Protein AF-B9THM0-F1 (afdb_monomer)

Radius of gyration: 18.07 Å; Cα contacts (8 Å, |Δi|>4): 176; chains: 1; bounding box: 46×36×50 Å

Organism: Ricinus communis (NCBI:txid3988)

Secondary structure (DSSP, 8-state):
-HHHHHHHH--S-EEEES--SSS-HHHHHHHHHHSTTTTTS-EEEEE-TT-HHHHHHHHHTT--EEEESSP-HHHHHHHHHHHHHHHHHHHHHHHHHHHTT---EEEETTTTEEEEE-HHHHHHHHHHHHHHHHHS-SS-TTBPPP----

Structure (mmCIF, N/CA/C/O backbone):
data_AF-B9THM0-F1
#
_entry.id   AF-B9THM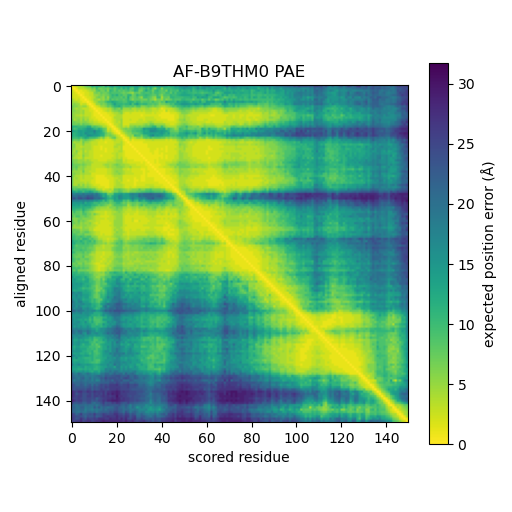0-F1
#
loop_
_atom_site.group_PDB
_atom_site.id
_atom_site.type_symbol
_atom_site.label_atom_id
_atom_site.label_alt_id
_atom_site.label_comp_id
_atom_site.label_asym_id
_atom_site.label_entity_id
_atom_site.label_seq_id
_atom_site.pdbx_PDB_ins_code
_atom_site.Cartn_x
_atom_site.Cartn_y
_atom_site.Cartn_z
_atom_site.occupancy
_atom_site.B_iso_or_equiv
_atom_site.auth_seq_id
_atom_site.auth_comp_id
_atom_site.auth_asym_id
_atom_site.auth_atom_id
_atom_site.pdbx_PDB_model_num
ATOM 1 N N . MET A 1 1 ? 0.468 15.649 -3.933 1.00 58.59 1 MET A N 1
ATOM 2 C CA . MET A 1 1 ? 1.584 15.465 -2.976 1.00 58.59 1 MET A CA 1
ATOM 3 C C . MET A 1 1 ? 1.749 14.024 -2.496 1.00 58.59 1 MET A C 1
ATOM 5 O O . MET A 1 1 ? 2.857 13.530 -2.619 1.00 58.59 1 MET A O 1
ATOM 9 N N . ALA A 1 2 ? 0.713 13.318 -2.014 1.00 62.62 2 ALA A N 1
ATOM 10 C CA . ALA A 1 2 ? 0.870 11.966 -1.440 1.00 62.62 2 ALA A CA 1
ATOM 11 C C . ALA A 1 2 ? 1.584 10.945 -2.356 1.00 62.62 2 ALA A C 1
ATOM 13 O O . ALA A 1 2 ? 2.522 10.290 -1.920 1.00 62.62 2 ALA A O 1
ATOM 14 N N . LEU A 1 3 ? 1.206 10.869 -3.639 1.00 64.19 3 LEU A N 1
ATOM 15 C CA . LEU A 1 3 ? 1.863 9.983 -4.616 1.00 64.19 3 LEU A CA 1
ATOM 16 C C . LEU A 1 3 ? 3.347 10.311 -4.814 1.00 64.19 3 LEU A C 1
ATOM 18 O O . LEU A 1 3 ? 4.183 9.422 -4.892 1.00 64.19 3 LEU A O 1
ATOM 22 N N . GLN A 1 4 ? 3.669 11.601 -4.858 1.00 63.19 4 GLN A N 1
ATOM 23 C CA . GLN A 1 4 ? 5.028 12.080 -5.072 1.00 63.19 4 GLN A CA 1
ATOM 24 C C . GLN A 1 4 ? 5.914 11.775 -3.858 1.00 63.19 4 GLN A C 1
ATOM 26 O O . GLN A 1 4 ? 7.041 11.326 -4.020 1.00 63.19 4 GLN A O 1
ATOM 31 N N . VAL A 1 5 ? 5.382 11.930 -2.641 1.00 69.81 5 VAL A N 1
ATOM 32 C CA . VAL A 1 5 ? 6.081 11.554 -1.402 1.00 69.81 5 VAL A CA 1
ATOM 33 C C . VAL A 1 5 ? 6.256 10.038 -1.302 1.00 69.81 5 VAL A C 1
ATOM 35 O O . VAL A 1 5 ? 7.338 9.589 -0.947 1.00 69.81 5 VAL A O 1
ATOM 38 N N . ALA A 1 6 ? 5.239 9.242 -1.649 1.00 63.84 6 ALA A N 1
ATOM 39 C CA . ALA A 1 6 ? 5.350 7.782 -1.644 1.00 63.84 6 ALA A CA 1
ATOM 40 C C . ALA A 1 6 ? 6.432 7.287 -2.617 1.00 63.84 6 ALA A C 1
ATOM 42 O O . ALA A 1 6 ? 7.219 6.413 -2.264 1.00 63.84 6 ALA A O 1
ATOM 43 N N . HIS A 1 7 ? 6.507 7.891 -3.806 1.00 62.09 7 HIS A N 1
ATOM 44 C CA . HIS A 1 7 ? 7.525 7.561 -4.798 1.00 62.09 7 HIS A CA 1
ATOM 45 C C . HIS A 1 7 ? 8.942 7.934 -4.335 1.00 62.09 7 HIS A C 1
ATOM 47 O O . HIS A 1 7 ? 9.862 7.140 -4.499 1.00 62.09 7 HIS A O 1
ATOM 53 N N . LEU A 1 8 ? 9.110 9.111 -3.717 1.00 61.75 8 LEU A N 1
ATOM 54 C CA . LEU A 1 8 ? 10.416 9.609 -3.265 1.00 61.75 8 LEU A CA 1
ATOM 55 C C . LEU A 1 8 ? 10.923 8.929 -1.987 1.00 61.75 8 LEU A C 1
ATOM 57 O O . LEU A 1 8 ? 12.119 8.696 -1.855 1.00 61.75 8 LEU A O 1
ATOM 61 N N . MET A 1 9 ? 10.030 8.645 -1.036 1.00 68.69 9 MET A N 1
ATOM 62 C CA . MET A 1 9 ? 10.409 8.182 0.303 1.00 68.69 9 MET A CA 1
ATOM 63 C C . MET A 1 9 ? 10.316 6.668 0.485 1.00 68.69 9 MET A C 1
ATOM 65 O O . MET A 1 9 ? 10.832 6.179 1.485 1.00 68.69 9 MET A O 1
ATOM 69 N N . GLN A 1 10 ? 9.644 5.943 -0.422 1.00 70.31 10 GLN A N 1
ATOM 70 C CA . GLN A 1 10 ? 9.461 4.484 -0.342 1.00 70.31 10 GLN A CA 1
ATOM 71 C C . GLN A 1 10 ? 9.066 4.013 1.080 1.00 70.31 10 GLN A C 1
ATOM 73 O O . GLN A 1 10 ? 9.786 3.243 1.719 1.00 70.31 10 GLN A O 1
ATOM 78 N N . PRO A 1 11 ? 7.956 4.527 1.647 1.00 81.31 11 PRO A N 1
ATOM 79 C CA . PRO A 1 11 ? 7.598 4.243 3.031 1.00 81.31 11 PRO A CA 1
ATOM 80 C C . PRO A 1 11 ? 7.244 2.766 3.239 1.00 81.31 11 PRO A C 1
ATOM 82 O O . PRO A 1 11 ? 6.603 2.140 2.404 1.00 81.31 11 PRO A O 1
ATOM 85 N N . HIS A 1 12 ? 7.563 2.236 4.420 1.00 81.44 12 HIS A N 1
ATOM 86 C CA . HIS A 1 12 ? 7.211 0.862 4.804 1.00 81.44 12 HIS A CA 1
ATOM 87 C C . HIS A 1 12 ? 5.706 0.651 5.035 1.00 81.44 12 HIS A C 1
ATOM 89 O O . HIS A 1 12 ? 5.240 -0.484 5.068 1.00 81.44 12 HIS A O 1
ATOM 95 N N . VAL A 1 13 ? 4.953 1.732 5.252 1.00 86.94 13 VAL A N 1
ATOM 96 C CA . VAL A 1 13 ? 3.499 1.728 5.442 1.00 86.94 13 VAL A CA 1
ATOM 97 C C . VAL A 1 13 ? 2.944 3.129 5.199 1.00 86.94 13 VAL A C 1
ATOM 99 O O . VAL A 1 13 ? 3.605 4.125 5.497 1.00 86.94 13 VAL A O 1
ATOM 102 N N . ILE A 1 14 ? 1.726 3.211 4.670 1.00 89.88 14 ILE A N 1
ATOM 103 C CA . ILE A 1 14 ? 1.005 4.466 4.443 1.00 89.88 14 ILE A CA 1
ATOM 104 C C . ILE A 1 14 ? -0.264 4.453 5.287 1.00 89.88 14 ILE A C 1
ATOM 106 O O . ILE A 1 14 ? -1.088 3.552 5.159 1.00 89.88 14 ILE A O 1
ATOM 110 N N . LEU A 1 15 ? -0.436 5.478 6.118 1.00 89.50 15 LEU A N 1
ATOM 111 C CA . LEU A 1 15 ? -1.703 5.768 6.780 1.00 89.50 15 LEU A CA 1
ATOM 112 C C . LEU A 1 15 ? -2.445 6.822 5.944 1.00 89.50 15 LEU A C 1
ATOM 114 O O . LEU A 1 15 ? -1.940 7.930 5.770 1.00 89.50 15 LEU A O 1
ATOM 118 N N . MET A 1 16 ? -3.602 6.464 5.388 1.00 89.81 16 MET A N 1
ATOM 119 C CA . MET A 1 16 ? -4.363 7.277 4.430 1.00 89.81 16 MET A CA 1
ATOM 120 C C . MET A 1 16 ? -5.716 7.667 5.017 1.00 89.81 16 MET A C 1
ATOM 122 O O . MET A 1 16 ? -6.406 6.822 5.570 1.00 89.81 16 MET A O 1
ATOM 126 N N . ASP A 1 17 ? -6.140 8.918 4.872 1.00 87.38 17 ASP A N 1
ATOM 127 C CA . ASP A 1 17 ? -7.524 9.285 5.177 1.00 87.38 17 ASP A CA 1
ATOM 128 C C . ASP A 1 17 ? -8.451 8.795 4.056 1.00 87.38 17 ASP A C 1
ATOM 130 O O . ASP A 1 17 ? -8.174 9.044 2.882 1.00 87.38 17 ASP A O 1
ATOM 134 N N . ALA A 1 18 ? -9.524 8.081 4.402 1.00 80.25 18 ALA A N 1
ATOM 135 C CA . ALA A 1 18 ? -10.492 7.594 3.422 1.00 80.25 18 ALA A CA 1
ATOM 136 C C . ALA A 1 18 ? -11.252 8.753 2.759 1.00 80.25 18 ALA A C 1
ATOM 138 O O . ALA A 1 18 ? -11.458 8.743 1.549 1.00 80.25 18 ALA A O 1
ATOM 139 N N . MET A 1 19 ? -11.603 9.781 3.537 1.00 75.06 19 MET A N 1
ATOM 140 C CA . MET A 1 19 ? -12.412 10.909 3.077 1.00 75.06 19 MET A CA 1
ATOM 141 C C . MET A 1 19 ? -11.587 12.192 3.143 1.00 75.06 19 MET A C 1
ATOM 143 O O . MET A 1 19 ? -11.378 12.755 4.217 1.00 75.06 19 MET A O 1
ATOM 147 N N . MET A 1 20 ? -11.135 12.671 1.984 1.00 70.75 20 MET A N 1
ATOM 148 C CA . MET A 1 20 ? -10.417 13.940 1.849 1.00 70.75 20 MET A CA 1
ATOM 149 C C . MET A 1 20 ? -11.153 14.867 0.871 1.00 70.75 20 MET A C 1
ATOM 151 O O . MET A 1 20 ? -11.577 14.413 -0.194 1.00 70.75 20 MET A O 1
ATOM 155 N N . PRO A 1 21 ? -11.286 16.172 1.170 1.00 56.59 21 PRO A N 1
ATOM 156 C CA . PRO A 1 21 ? -11.791 17.126 0.192 1.00 56.59 21 PRO A CA 1
ATOM 157 C C . PRO A 1 21 ? -10.821 17.237 -0.997 1.00 56.59 21 PRO A C 1
ATOM 159 O O . PRO A 1 21 ? -9.618 17.440 -0.829 1.00 56.59 21 PRO A O 1
ATOM 162 N N . GLY A 1 22 ? -11.351 17.106 -2.215 1.00 66.00 22 GLY A N 1
ATOM 163 C CA . GLY A 1 22 ? -10.604 17.235 -3.469 1.00 66.00 22 GLY A CA 1
ATOM 164 C C . GLY A 1 22 ? -10.138 15.905 -4.066 1.00 66.00 22 GLY A C 1
ATOM 165 O O . GLY A 1 22 ? -10.612 15.528 -5.135 1.00 66.00 22 GLY A O 1
ATOM 166 N N . LEU A 1 23 ? -9.209 15.198 -3.413 1.00 62.31 23 LEU A N 1
ATOM 167 C CA . LEU A 1 23 ? -8.678 13.920 -3.907 1.00 62.31 23 LEU A CA 1
ATOM 168 C C . LEU A 1 23 ? -9.113 12.776 -2.993 1.00 62.31 23 LEU A C 1
ATOM 170 O O . LEU A 1 23 ? -8.654 12.690 -1.864 1.00 62.31 23 LEU A O 1
ATOM 174 N N . ASP A 1 24 ? -9.942 11.875 -3.507 1.00 81.69 24 ASP A N 1
ATOM 175 C CA . ASP A 1 24 ? -10.397 10.689 -2.782 1.00 81.69 24 ASP A CA 1
ATOM 176 C C . ASP A 1 24 ? -9.209 9.784 -2.367 1.00 81.69 24 ASP A C 1
ATOM 178 O O . ASP A 1 24 ? -8.329 9.445 -3.178 1.00 81.69 24 ASP A O 1
ATOM 182 N N . GLY A 1 25 ? -9.169 9.397 -1.088 1.00 83.75 25 GLY A N 1
ATOM 183 C CA . GLY A 1 25 ? -8.155 8.503 -0.531 1.00 83.75 25 GLY A CA 1
ATOM 184 C C . GLY A 1 25 ? -8.155 7.138 -1.216 1.00 83.75 25 GLY A C 1
ATOM 185 O O . GLY A 1 25 ? -7.082 6.574 -1.462 1.00 83.75 25 GLY A O 1
ATOM 186 N N . PHE A 1 26 ? -9.326 6.642 -1.628 1.00 87.00 26 PHE A N 1
ATOM 187 C CA . PHE A 1 26 ? -9.441 5.389 -2.375 1.00 87.00 26 PHE A CA 1
ATOM 188 C C . PHE A 1 26 ? -8.843 5.515 -3.779 1.00 87.00 26 PHE A C 1
ATOM 190 O O . PHE A 1 26 ? -8.071 4.657 -4.209 1.00 87.00 26 PHE A O 1
ATOM 197 N N . ALA A 1 27 ? -9.122 6.614 -4.486 1.00 87.31 27 ALA A N 1
ATOM 198 C CA . ALA A 1 27 ? -8.508 6.892 -5.786 1.00 87.31 27 ALA A CA 1
ATOM 199 C C . ALA A 1 27 ? -6.979 7.018 -5.691 1.00 87.31 27 ALA A C 1
ATOM 201 O O . ALA A 1 27 ? -6.254 6.544 -6.570 1.00 87.31 27 ALA A O 1
ATOM 202 N N . THR A 1 28 ? -6.481 7.618 -4.609 1.00 88.06 28 THR A N 1
ATOM 203 C CA . THR A 1 28 ? -5.042 7.707 -4.333 1.00 88.06 28 THR A CA 1
ATOM 204 C C . THR A 1 28 ? -4.438 6.328 -4.090 1.00 88.06 28 THR A C 1
ATOM 206 O O . THR A 1 28 ? -3.401 6.011 -4.673 1.00 88.06 28 THR A O 1
ATOM 209 N N . CYS A 1 29 ? -5.099 5.489 -3.291 1.00 89.69 29 CYS A N 1
ATOM 210 C CA . CYS A 1 29 ? -4.669 4.116 -3.038 1.00 89.69 29 CYS A CA 1
ATOM 211 C C . CYS A 1 29 ? -4.597 3.301 -4.334 1.00 89.69 29 CYS A C 1
ATOM 213 O O . CYS A 1 29 ? -3.549 2.726 -4.616 1.00 89.69 29 CYS A O 1
ATOM 215 N N . ARG A 1 30 ? -5.620 3.375 -5.197 1.00 89.56 30 ARG A N 1
ATOM 216 C CA . ARG A 1 30 ? -5.601 2.709 -6.512 1.00 89.56 30 ARG A CA 1
ATOM 217 C C . ARG A 1 30 ? -4.385 3.107 -7.352 1.00 89.56 30 ARG A C 1
ATOM 219 O O . ARG A 1 30 ? -3.758 2.253 -7.967 1.00 89.56 30 ARG A O 1
ATOM 226 N N . ARG A 1 31 ? -4.003 4.389 -7.346 1.00 87.81 31 ARG A N 1
ATOM 227 C CA . ARG A 1 31 ? -2.808 4.871 -8.065 1.00 87.81 31 ARG A CA 1
ATOM 228 C C . ARG A 1 31 ? -1.503 4.360 -7.450 1.00 87.81 31 ARG A C 1
ATOM 230 O O . ARG A 1 31 ? -0.613 3.970 -8.195 1.00 87.81 31 ARG A O 1
ATOM 237 N N . ILE A 1 32 ? -1.401 4.320 -6.118 1.00 87.12 32 ILE A N 1
ATOM 238 C CA . ILE A 1 32 ? -0.254 3.718 -5.409 1.00 87.12 32 ILE A CA 1
ATOM 239 C C . ILE A 1 32 ? -0.130 2.233 -5.770 1.00 87.12 32 ILE A C 1
ATOM 241 O O . ILE A 1 32 ? 0.969 1.746 -6.029 1.00 87.12 32 ILE A O 1
ATOM 245 N N . LYS A 1 33 ? -1.260 1.520 -5.806 1.00 85.88 33 LYS A N 1
ATOM 246 C CA . LYS A 1 33 ? -1.325 0.092 -6.126 1.00 85.88 33 LYS A CA 1
ATOM 247 C C . LYS A 1 33 ? -1.116 -0.233 -7.603 1.00 85.88 33 LYS A C 1
ATOM 249 O O . LYS A 1 33 ? -0.706 -1.345 -7.903 1.00 85.88 33 LYS A O 1
ATOM 254 N N . ALA A 1 34 ? -1.333 0.718 -8.507 1.00 83.62 34 ALA A N 1
ATOM 255 C CA . ALA A 1 34 ? -1.067 0.537 -9.932 1.00 83.62 34 ALA A CA 1
ATOM 256 C C . ALA A 1 34 ? 0.427 0.635 -10.297 1.00 83.62 34 ALA A C 1
ATOM 258 O O . ALA A 1 34 ? 0.841 0.075 -11.309 1.00 83.62 34 ALA A O 1
ATOM 259 N N . ALA A 1 35 ? 1.241 1.340 -9.504 1.00 78.38 35 ALA A N 1
ATOM 260 C CA . ALA A 1 35 ? 2.660 1.536 -9.796 1.00 78.38 35 ALA A CA 1
ATOM 261 C C . ALA A 1 35 ? 3.526 0.430 -9.169 1.00 78.38 35 ALA A C 1
ATOM 263 O O . ALA A 1 35 ? 3.476 0.200 -7.959 1.00 78.38 35 ALA A O 1
ATOM 264 N N . ALA A 1 36 ? 4.354 -0.234 -9.982 1.00 72.62 36 ALA A N 1
ATOM 265 C CA . ALA A 1 36 ? 5.191 -1.360 -9.557 1.00 72.62 36 ALA A CA 1
ATOM 266 C C . ALA A 1 36 ? 6.133 -1.000 -8.395 1.00 72.62 36 ALA A C 1
ATOM 268 O O . ALA A 1 36 ? 6.327 -1.806 -7.481 1.00 72.62 36 ALA A O 1
ATOM 269 N N . GLU A 1 37 ? 6.659 0.229 -8.380 1.00 73.31 37 GLU A N 1
ATOM 270 C CA . GLU A 1 37 ? 7.542 0.707 -7.316 1.00 73.31 37 GLU A CA 1
ATOM 271 C C . GLU A 1 37 ? 6.832 0.926 -5.977 1.00 73.31 37 GLU A C 1
ATOM 273 O O . GLU A 1 37 ? 7.508 1.037 -4.963 1.00 73.31 37 GLU A O 1
ATOM 278 N N . THR A 1 38 ? 5.501 1.028 -5.939 1.00 81.56 38 THR A N 1
ATOM 279 C CA . THR A 1 38 ? 4.761 1.388 -4.715 1.00 81.56 38 THR A CA 1
ATOM 280 C C . THR A 1 38 ? 3.637 0.418 -4.362 1.00 81.56 38 THR A C 1
ATOM 282 O O . THR A 1 38 ? 3.111 0.472 -3.250 1.00 81.56 38 THR A O 1
ATOM 285 N N . GLN A 1 39 ? 3.286 -0.514 -5.254 1.00 83.38 39 GLN A N 1
ATOM 286 C CA . GLN A 1 39 ? 2.173 -1.450 -5.057 1.00 83.38 39 GLN A CA 1
ATOM 287 C C . GLN A 1 39 ? 2.341 -2.355 -3.830 1.00 83.38 39 GLN A C 1
ATOM 289 O O . GLN A 1 39 ? 1.358 -2.743 -3.193 1.00 83.38 39 GLN A O 1
ATOM 294 N N . HIS A 1 40 ? 3.589 -2.648 -3.467 1.00 81.44 40 HIS A N 1
ATOM 295 C CA . HIS A 1 40 ? 3.944 -3.494 -2.333 1.00 81.44 40 HIS A CA 1
ATOM 296 C C . HIS A 1 40 ? 3.753 -2.793 -0.976 1.00 81.44 40 HIS A C 1
ATOM 298 O O . HIS A 1 40 ? 3.687 -3.462 0.053 1.00 81.44 40 HIS A O 1
ATOM 304 N N . ILE A 1 41 ? 3.627 -1.461 -0.953 1.00 86.25 41 ILE A N 1
ATOM 305 C CA . ILE A 1 41 ? 3.525 -0.685 0.284 1.00 86.25 41 ILE A CA 1
ATOM 306 C C . ILE A 1 41 ? 2.129 -0.882 0.897 1.00 86.25 41 ILE A C 1
ATOM 308 O O . ILE A 1 41 ? 1.129 -0.585 0.232 1.00 86.25 41 ILE A O 1
ATOM 312 N N . PRO A 1 42 ? 2.004 -1.370 2.144 1.00 89.44 42 PRO A N 1
ATOM 313 C CA . PRO A 1 42 ? 0.709 -1.529 2.795 1.00 89.44 42 PRO A CA 1
ATOM 314 C C . PRO A 1 42 ? 0.050 -0.164 3.036 1.00 89.44 42 PRO A C 1
ATOM 316 O O . PRO A 1 42 ? 0.678 0.756 3.562 1.00 89.44 42 PRO A O 1
ATOM 319 N N . VAL A 1 43 ? -1.226 -0.044 2.661 1.00 91.19 43 VAL A N 1
ATOM 320 C CA . VAL A 1 43 ? -2.045 1.155 2.891 1.00 91.19 43 VAL A CA 1
ATOM 321 C C . VAL A 1 43 ? -3.108 0.827 3.933 1.00 91.19 43 VAL A C 1
ATOM 323 O O . VAL A 1 43 ? -3.910 -0.084 3.727 1.00 91.19 43 VAL A O 1
ATOM 326 N N . ILE A 1 44 ? -3.101 1.567 5.038 1.00 90.56 44 ILE A N 1
ATOM 327 C CA . ILE A 1 44 ? -4.083 1.475 6.120 1.00 90.56 44 ILE A CA 1
ATOM 328 C C . ILE A 1 44 ? -4.967 2.717 6.056 1.00 90.56 44 ILE A C 1
ATOM 330 O O . ILE A 1 44 ? -4.460 3.840 6.110 1.00 90.56 44 ILE A O 1
ATOM 334 N N . PHE A 1 45 ? -6.279 2.533 5.942 1.00 89.94 45 PHE A N 1
ATOM 335 C CA . PHE A 1 45 ? -7.218 3.650 5.863 1.00 89.94 45 PHE A CA 1
ATOM 336 C C . PHE A 1 45 ? -7.656 4.146 7.241 1.00 89.94 45 PHE A C 1
ATOM 338 O O . PHE A 1 45 ? -7.845 3.368 8.165 1.00 89.94 45 PHE A O 1
ATOM 345 N N . MET A 1 46 ? -7.886 5.445 7.377 1.00 87.56 46 MET A N 1
ATOM 346 C CA . MET A 1 46 ? -8.586 6.045 8.506 1.00 87.56 46 MET A CA 1
ATOM 347 C C . MET A 1 46 ? -9.996 6.406 8.052 1.00 87.56 46 MET A C 1
ATOM 349 O O . MET A 1 46 ? -10.156 7.236 7.160 1.00 87.56 46 MET A O 1
ATOM 353 N N . THR A 1 47 ? -11.012 5.809 8.667 1.00 81.56 47 THR A N 1
ATOM 354 C CA . THR A 1 47 ? -12.420 5.979 8.273 1.00 81.56 47 THR A CA 1
ATOM 355 C C . THR A 1 47 ? -13.292 6.453 9.438 1.00 81.56 47 THR A C 1
ATOM 357 O O . THR A 1 47 ? -12.945 6.264 10.604 1.00 81.56 47 THR A O 1
ATOM 360 N N . GLY A 1 48 ? -14.416 7.105 9.138 1.00 77.44 48 GLY A N 1
ATOM 361 C CA . GLY A 1 48 ? -15.470 7.389 10.114 1.00 77.44 48 GLY A CA 1
ATOM 362 C 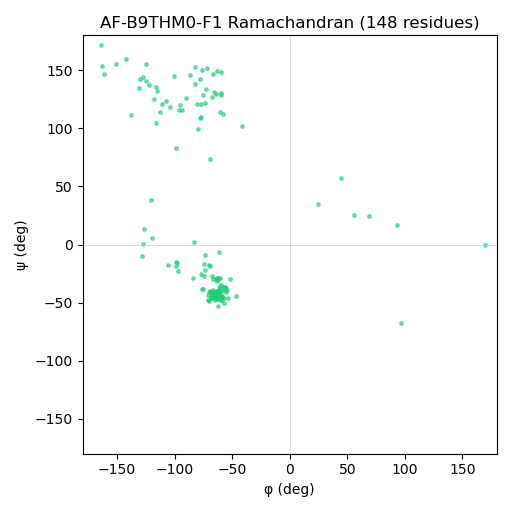C . GLY A 1 48 ? -16.302 6.136 10.410 1.00 77.44 48 GLY A C 1
ATOM 363 O O . GLY A 1 48 ? -16.449 5.266 9.561 1.00 77.44 48 GLY A O 1
ATOM 364 N N . LEU A 1 49 ? -16.844 6.042 11.624 1.00 57.72 49 LEU A N 1
ATOM 365 C CA . LEU A 1 49 ? -17.553 4.870 12.167 1.00 57.72 49 LEU A CA 1
ATOM 366 C C . LEU A 1 49 ? -18.827 4.425 11.418 1.00 57.72 49 LEU A C 1
ATOM 368 O O . LEU A 1 49 ? -19.405 3.413 11.801 1.00 57.72 49 LEU A O 1
ATOM 372 N N . THR A 1 50 ? -19.315 5.161 10.419 1.00 56.66 50 THR A N 1
ATOM 373 C CA . THR A 1 50 ? -20.741 5.094 10.062 1.00 56.66 50 THR A CA 1
ATOM 374 C C . THR A 1 50 ? -21.117 4.196 8.890 1.00 56.66 50 THR A C 1
ATOM 376 O O . THR A 1 50 ? -22.290 3.856 8.794 1.00 56.66 50 THR A O 1
ATOM 379 N N . GLU A 1 51 ? -20.196 3.755 8.031 1.00 60.16 51 GLU A N 1
ATOM 380 C CA . GLU A 1 51 ? -20.585 3.020 6.816 1.00 60.16 51 GLU A CA 1
ATOM 381 C C . GLU A 1 51 ? -19.664 1.823 6.565 1.00 60.16 51 GLU A C 1
ATOM 383 O O . GLU A 1 51 ? -18.487 1.971 6.236 1.00 60.16 51 GLU A O 1
ATOM 388 N N . ILE A 1 52 ? -20.222 0.615 6.709 1.00 62.16 52 ILE A N 1
ATOM 389 C CA . ILE A 1 52 ? -19.596 -0.665 6.321 1.00 62.16 52 ILE A CA 1
ATOM 390 C C . ILE A 1 52 ? -19.112 -0.609 4.860 1.00 62.16 52 ILE A C 1
ATOM 392 O O . ILE A 1 52 ? -18.101 -1.212 4.511 1.00 62.16 52 ILE A O 1
ATOM 396 N N . GLU A 1 53 ? -19.785 0.181 4.026 1.00 67.56 53 GLU A N 1
ATOM 397 C CA . GLU A 1 53 ? -19.445 0.435 2.624 1.00 67.56 53 GLU A CA 1
ATOM 398 C C . GLU A 1 53 ? -18.019 0.984 2.454 1.00 67.56 53 GLU A C 1
ATOM 400 O O . GLU A 1 53 ? -17.297 0.546 1.557 1.00 67.56 53 GLU A O 1
ATOM 405 N N . HIS A 1 54 ? -17.541 1.833 3.373 1.00 72.44 54 HIS A N 1
ATOM 406 C CA . HIS A 1 54 ? -16.167 2.343 3.337 1.00 72.44 54 HIS A CA 1
ATOM 407 C C . HIS A 1 54 ? -15.114 1.263 3.596 1.00 72.44 54 HIS A C 1
ATOM 409 O O . HIS A 1 54 ? -13.985 1.390 3.121 1.00 72.44 54 HIS A O 1
ATOM 415 N N . VAL A 1 55 ? -15.457 0.206 4.337 1.00 74.25 55 VAL A N 1
ATOM 416 C CA . VAL A 1 55 ? -14.546 -0.919 4.578 1.00 74.25 55 VAL A CA 1
ATOM 417 C C . VAL A 1 55 ? -14.374 -1.718 3.293 1.00 74.25 55 VAL A C 1
ATOM 419 O O . VAL A 1 55 ? -13.246 -1.975 2.879 1.00 74.25 55 VAL A O 1
ATOM 422 N N . THR A 1 56 ? -15.475 -2.043 2.617 1.00 80.69 56 THR A N 1
ATOM 423 C CA . THR A 1 56 ? -15.432 -2.744 1.327 1.00 80.69 56 THR A CA 1
ATOM 424 C C . THR A 1 56 ? -14.662 -1.930 0.290 1.00 80.69 56 THR A C 1
ATOM 426 O O . THR A 1 56 ? -13.716 -2.435 -0.310 1.00 80.69 56 THR A O 1
ATOM 429 N N . MET A 1 57 ? -14.962 -0.633 0.169 1.00 80.88 57 MET A N 1
ATOM 430 C CA . MET A 1 57 ? -14.248 0.266 -0.745 1.00 80.88 57 MET A CA 1
ATOM 431 C C . MET A 1 57 ? -12.750 0.381 -0.431 1.00 80.88 57 MET A C 1
ATOM 433 O O . MET A 1 57 ? -11.937 0.496 -1.351 1.00 80.88 57 MET A O 1
ATOM 437 N N . ALA A 1 58 ? -12.365 0.342 0.850 1.00 82.62 58 ALA A N 1
ATOM 438 C CA . ALA A 1 58 ? -10.964 0.355 1.264 1.00 82.62 58 ALA A CA 1
ATOM 439 C C . ALA A 1 58 ? -10.210 -0.865 0.732 1.00 82.62 58 ALA A C 1
ATOM 441 O O . ALA A 1 58 ? -9.124 -0.712 0.167 1.00 82.62 58 ALA A O 1
ATOM 442 N N . PHE A 1 59 ? -10.790 -2.055 0.878 1.00 84.50 59 PHE A N 1
ATOM 443 C CA . PHE A 1 59 ? -10.187 -3.290 0.384 1.00 84.50 59 PHE A CA 1
ATOM 444 C C . PHE A 1 59 ? -10.193 -3.360 -1.146 1.00 84.50 59 PHE A C 1
ATOM 446 O O . PHE A 1 59 ? -9.160 -3.686 -1.731 1.00 84.50 59 PHE A O 1
ATOM 453 N N . ASP A 1 60 ? -11.277 -2.944 -1.804 1.00 87.00 60 ASP A N 1
ATOM 454 C CA . ASP A 1 60 ? -11.362 -2.890 -3.272 1.00 87.00 60 ASP A CA 1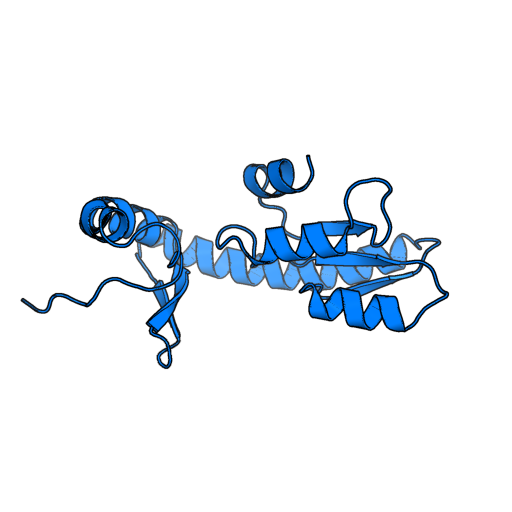
ATOM 455 C C . ASP A 1 60 ? -10.345 -1.912 -3.883 1.00 87.00 60 ASP A C 1
ATOM 457 O O . ASP A 1 60 ? -9.830 -2.121 -4.983 1.00 87.00 60 ASP A O 1
ATOM 461 N N . ALA A 1 61 ? -10.004 -0.840 -3.162 1.00 86.12 61 ALA A N 1
ATOM 462 C CA . ALA A 1 61 ? -8.947 0.084 -3.560 1.00 86.12 61 ALA A CA 1
ATOM 463 C C . ALA A 1 61 ? -7.524 -0.484 -3.369 1.00 86.12 61 ALA A C 1
ATOM 465 O O . ALA A 1 61 ? -6.562 0.136 -3.831 1.00 86.12 61 ALA A O 1
ATOM 466 N N . GLY A 1 62 ? -7.386 -1.641 -2.712 1.00 86.88 62 GLY A N 1
ATOM 467 C CA . GLY A 1 62 ? -6.118 -2.296 -2.383 1.00 86.88 62 GLY A CA 1
ATOM 468 C C . GLY A 1 62 ? -5.561 -1.941 -0.999 1.00 86.88 62 GLY A C 1
ATOM 469 O O . GLY A 1 62 ? -4.373 -2.154 -0.735 1.00 86.88 62 GLY A O 1
ATOM 470 N N . GLY A 1 63 ? -6.387 -1.385 -0.112 1.00 89.44 63 GLY A N 1
ATOM 471 C CA . GLY A 1 63 ? -6.068 -1.247 1.307 1.00 89.44 63 GLY A CA 1
ATOM 472 C C . GLY A 1 63 ? -5.908 -2.611 1.975 1.00 89.44 63 GLY A C 1
ATOM 473 O O . GLY A 1 63 ? -6.531 -3.589 1.573 1.00 89.44 63 GLY A O 1
ATOM 474 N N . VAL A 1 64 ? -5.052 -2.680 2.992 1.00 88.94 64 VAL A N 1
ATOM 475 C CA . VAL A 1 64 ? -4.793 -3.931 3.731 1.00 88.94 64 VAL A CA 1
ATOM 476 C C . VAL A 1 64 ? -5.431 -3.946 5.115 1.00 88.94 64 VAL A C 1
ATOM 478 O O . VAL A 1 64 ? -5.552 -5.012 5.708 1.00 88.94 64 VAL A O 1
ATOM 481 N N . ASP A 1 65 ? -5.813 -2.776 5.630 1.00 89.50 65 ASP A N 1
ATOM 482 C CA . ASP A 1 65 ? -6.444 -2.613 6.937 1.00 89.50 65 ASP A CA 1
ATOM 483 C C . ASP A 1 65 ? -7.111 -1.229 7.052 1.00 89.50 65 ASP A C 1
ATOM 485 O O . ASP A 1 65 ? -6.912 -0.349 6.201 1.00 89.50 65 ASP A O 1
ATOM 489 N N . TYR A 1 66 ? -7.870 -1.010 8.124 1.00 88.06 66 TYR A N 1
ATOM 490 C CA . TYR A 1 66 ? -8.449 0.286 8.460 1.00 88.06 66 TYR A CA 1
ATOM 491 C C . TYR A 1 66 ? -8.451 0.566 9.971 1.00 88.06 66 TYR A C 1
ATOM 493 O O . TYR A 1 66 ? -8.374 -0.330 10.810 1.00 88.06 66 TYR A O 1
ATOM 501 N N . VAL A 1 67 ? -8.563 1.847 10.320 1.00 87.94 67 VAL A N 1
ATOM 502 C CA . VAL A 1 67 ? -8.694 2.358 11.687 1.00 87.94 67 VAL A CA 1
ATOM 503 C C . VAL A 1 67 ? -9.858 3.335 11.741 1.00 87.94 67 VAL A C 1
ATOM 505 O O . VAL A 1 67 ? -9.996 4.216 10.890 1.00 87.94 67 VAL A O 1
ATOM 508 N N . THR A 1 68 ? -10.701 3.204 12.758 1.00 86.31 68 THR A N 1
ATOM 509 C CA . THR A 1 68 ? -11.843 4.097 12.956 1.00 86.31 68 THR A CA 1
ATOM 510 C C . THR A 1 68 ? -11.438 5.396 13.647 1.00 86.31 68 THR A C 1
ATOM 512 O O . THR A 1 68 ? -10.689 5.391 14.626 1.00 86.31 68 THR A O 1
ATOM 515 N N . LYS A 1 69 ? -11.982 6.518 13.178 1.00 84.31 69 LYS A N 1
ATOM 516 C CA . LYS A 1 69 ? -11.911 7.821 13.842 1.00 84.31 69 LYS A CA 1
ATOM 517 C C . LYS A 1 69 ? -12.930 7.880 15.001 1.00 84.31 69 LYS A C 1
ATOM 519 O O . LYS A 1 69 ? -14.043 7.389 14.825 1.00 84.31 69 LYS A O 1
ATOM 524 N N . PRO A 1 70 ? -12.607 8.514 16.146 1.00 85.44 70 PRO A N 1
ATOM 525 C CA . PRO A 1 70 ? -11.346 9.182 16.456 1.00 85.44 70 PRO A CA 1
ATOM 526 C C . PRO A 1 70 ? -10.218 8.175 16.698 1.00 85.44 70 PRO A C 1
ATOM 528 O O . PRO A 1 70 ? -10.369 7.188 17.415 1.00 85.44 70 PRO A O 1
ATOM 531 N N . VAL 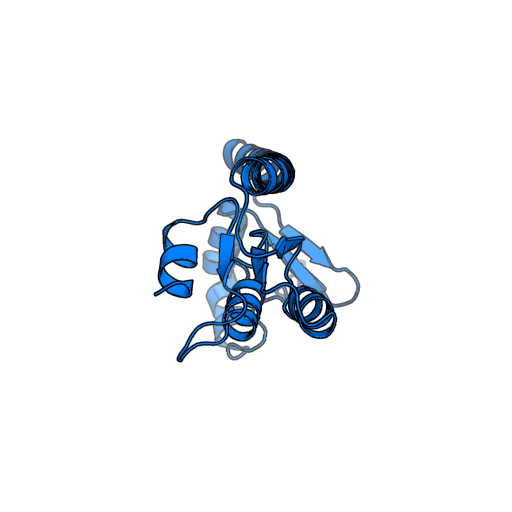A 1 71 ? -9.075 8.457 16.082 1.00 80.94 71 VAL A N 1
ATOM 532 C CA . VAL A 1 71 ? -7.938 7.544 16.042 1.00 80.94 71 VAL A CA 1
ATOM 533 C C . VAL A 1 71 ? -7.341 7.379 17.439 1.00 80.94 71 VAL A C 1
ATOM 535 O O . VAL A 1 71 ? -6.969 8.360 18.083 1.00 80.94 71 VAL A O 1
ATOM 538 N N . ARG A 1 72 ? -7.198 6.131 17.893 1.00 86.06 72 ARG A N 1
ATOM 539 C CA . ARG A 1 72 ? -6.502 5.795 19.142 1.00 86.06 72 ARG A CA 1
ATOM 540 C C . ARG A 1 72 ? -5.037 5.470 18.830 1.00 86.06 72 ARG A C 1
ATOM 542 O O . ARG A 1 72 ? -4.790 4.462 18.167 1.00 86.06 72 ARG A O 1
ATOM 549 N N . PRO A 1 73 ? -4.049 6.250 19.315 1.00 86.06 73 PRO A N 1
ATOM 550 C CA . PRO A 1 73 ? -2.643 6.051 18.950 1.00 86.06 73 PRO A CA 1
ATOM 551 C C . PRO A 1 73 ? -2.119 4.634 19.215 1.00 86.06 73 PRO A C 1
ATOM 553 O O . PRO A 1 73 ? -1.376 4.092 18.403 1.00 86.06 73 PRO A O 1
ATOM 556 N N . ALA A 1 74 ? -2.544 4.005 20.316 1.00 85.81 74 ALA A N 1
ATOM 557 C CA . ALA A 1 74 ? -2.149 2.638 20.651 1.00 85.81 74 ALA A CA 1
ATOM 558 C C . ALA A 1 74 ? -2.627 1.607 19.610 1.00 85.81 74 ALA A C 1
ATOM 560 O O . ALA A 1 74 ? -1.871 0.705 19.254 1.00 85.81 74 ALA A O 1
ATOM 561 N N . GLU A 1 75 ? -3.848 1.764 19.091 1.00 85.62 75 GLU A N 1
ATOM 562 C CA . GLU A 1 75 ? -4.408 0.876 18.068 1.00 85.62 75 GLU A CA 1
ATOM 563 C C . GLU A 1 75 ? -3.676 1.043 16.734 1.00 85.62 75 GLU A C 1
ATOM 565 O O . GLU A 1 75 ? -3.250 0.059 16.128 1.00 85.62 75 GLU A O 1
ATOM 570 N N . VAL A 1 76 ? -3.451 2.292 16.316 1.00 85.62 76 VAL A N 1
ATOM 571 C CA . VAL A 1 76 ? -2.682 2.589 15.100 1.00 85.62 76 VAL A CA 1
ATOM 572 C C . VAL A 1 76 ? -1.284 2.008 15.189 1.00 85.62 76 VAL A C 1
ATOM 574 O O . VAL A 1 76 ? -0.845 1.338 14.263 1.00 85.62 76 VAL A O 1
ATOM 577 N N . LEU A 1 77 ? -0.582 2.223 16.303 1.00 86.38 77 LEU A N 1
ATOM 578 C CA . LEU A 1 77 ? 0.770 1.703 16.482 1.00 86.38 77 LEU A CA 1
ATOM 579 C C . LEU A 1 77 ? 0.809 0.173 16.429 1.00 86.38 77 LEU A C 1
ATOM 581 O O . LEU A 1 77 ? 1.746 -0.376 15.854 1.00 86.38 77 LEU A O 1
ATOM 585 N N . ALA A 1 78 ? -0.182 -0.516 17.002 1.00 85.81 78 ALA A N 1
ATOM 586 C CA . ALA A 1 78 ? -0.263 -1.973 16.933 1.00 85.81 78 ALA A CA 1
ATOM 587 C C . ALA A 1 78 ? -0.429 -2.464 15.484 1.00 85.81 78 ALA A C 1
ATOM 589 O O . ALA A 1 78 ? 0.328 -3.332 15.042 1.00 85.81 78 ALA A O 1
ATOM 590 N N . ARG A 1 79 ? -1.347 -1.856 14.723 1.00 86.31 79 ARG A N 1
ATOM 591 C CA . ARG A 1 79 ? -1.594 -2.197 13.311 1.00 86.31 79 ARG A CA 1
ATOM 592 C C . ARG A 1 79 ? -0.403 -1.853 12.418 1.00 86.31 79 ARG A C 1
ATOM 594 O O . ARG A 1 79 ? 0.065 -2.700 11.661 1.00 86.31 79 ARG A O 1
ATOM 601 N N . LEU A 1 80 ? 0.168 -0.655 12.569 1.00 86.25 80 LEU A N 1
ATOM 602 C CA . LEU A 1 80 ? 1.377 -0.250 11.845 1.00 86.25 80 LEU A CA 1
ATOM 603 C C . LEU A 1 80 ? 2.529 -1.222 12.111 1.00 86.25 80 LEU A C 1
ATOM 605 O O . LEU A 1 80 ? 3.174 -1.655 11.163 1.00 86.25 80 LEU A O 1
ATOM 609 N N . LYS A 1 81 ? 2.771 -1.617 13.369 1.00 84.94 81 LYS A N 1
ATOM 610 C CA . LYS A 1 81 ? 3.828 -2.587 13.702 1.00 84.94 81 LYS A CA 1
ATOM 611 C C . LYS A 1 81 ? 3.628 -3.923 12.993 1.00 84.94 81 LYS A C 1
ATOM 613 O O . LYS A 1 81 ? 4.598 -4.444 12.450 1.00 84.94 81 LYS A O 1
ATOM 618 N N . ALA A 1 82 ? 2.404 -4.450 12.964 1.00 83.81 82 ALA A N 1
ATOM 619 C CA . ALA A 1 82 ? 2.110 -5.713 12.289 1.00 83.81 82 ALA A CA 1
ATOM 620 C C . ALA A 1 82 ? 2.435 -5.648 10.785 1.00 83.81 82 ALA A C 1
ATOM 622 O O . ALA A 1 82 ? 3.097 -6.538 10.247 1.00 83.81 82 ALA A O 1
ATOM 623 N N . HIS A 1 83 ? 2.047 -4.561 10.113 1.00 85.25 83 HIS A N 1
ATOM 624 C CA . HIS A 1 83 ? 2.300 -4.400 8.679 1.00 85.25 83 HIS A CA 1
ATOM 625 C C . HIS A 1 83 ? 3.759 -4.052 8.356 1.00 85.25 83 HIS A C 1
ATOM 627 O O . HIS A 1 83 ? 4.313 -4.601 7.403 1.00 85.25 83 HIS A O 1
ATOM 633 N N . VAL A 1 84 ? 4.411 -3.214 9.166 1.00 81.88 84 VAL A N 1
ATOM 634 C CA . VAL A 1 84 ? 5.826 -2.857 8.985 1.00 81.88 84 VAL A CA 1
ATOM 635 C C . VAL A 1 84 ? 6.720 -4.071 9.191 1.00 81.88 84 VAL A C 1
ATOM 637 O O . VAL A 1 84 ? 7.606 -4.292 8.381 1.00 81.88 84 VAL A O 1
ATOM 640 N N . GLN A 1 85 ? 6.482 -4.908 10.205 1.00 76.62 85 GLN A N 1
ATOM 641 C CA . GLN A 1 85 ? 7.295 -6.114 10.411 1.00 76.62 85 GLN A CA 1
ATOM 642 C C . GLN A 1 85 ? 7.257 -7.056 9.201 1.00 76.62 85 GLN A C 1
ATOM 644 O O . GLN A 1 85 ? 8.286 -7.625 8.834 1.00 76.62 85 GLN A O 1
ATOM 649 N N . ASN A 1 86 ? 6.098 -7.195 8.553 1.00 72.88 86 ASN A N 1
ATOM 650 C CA . ASN A 1 86 ? 5.967 -7.996 7.337 1.00 72.88 86 ASN A CA 1
ATOM 651 C C . ASN A 1 86 ? 6.658 -7.331 6.137 1.00 72.88 86 ASN A C 1
ATOM 653 O O . ASN A 1 86 ? 7.405 -7.998 5.420 1.00 72.88 86 ASN A O 1
ATOM 657 N N . ALA A 1 87 ? 6.482 -6.018 5.960 1.00 71.56 87 ALA A N 1
ATOM 658 C CA . ALA A 1 87 ? 7.144 -5.259 4.901 1.00 71.56 87 ALA A CA 1
ATOM 659 C C . ALA A 1 87 ? 8.677 -5.270 5.051 1.00 71.56 87 ALA A C 1
ATOM 661 O O . ALA A 1 87 ? 9.389 -5.504 4.080 1.00 71.56 87 ALA A O 1
ATOM 662 N N . THR A 1 88 ? 9.198 -5.098 6.269 1.00 70.19 88 THR A N 1
ATOM 663 C CA . THR A 1 88 ? 10.635 -5.131 6.565 1.00 70.19 88 THR A CA 1
ATOM 664 C C . THR A 1 88 ? 11.236 -6.505 6.298 1.00 70.19 88 THR A C 1
ATOM 666 O O . THR A 1 88 ? 12.316 -6.564 5.725 1.00 70.19 88 THR A O 1
ATOM 669 N N . LYS A 1 89 ? 10.559 -7.611 6.636 1.00 73.56 89 LYS A N 1
ATOM 670 C CA . LYS A 1 89 ? 11.049 -8.962 6.293 1.00 73.56 89 LYS A CA 1
ATOM 671 C C . LYS A 1 89 ? 11.166 -9.159 4.779 1.00 73.56 89 LYS A C 1
ATOM 673 O O . LYS A 1 89 ? 12.178 -9.665 4.303 1.00 73.56 89 LYS A O 1
ATOM 678 N N . MET A 1 90 ? 10.155 -8.721 4.026 1.00 71.12 90 MET A N 1
ATOM 679 C CA . MET A 1 90 ? 10.160 -8.770 2.558 1.00 71.12 90 MET A CA 1
ATOM 680 C C . MET A 1 90 ? 11.277 -7.892 1.969 1.00 71.12 90 MET A C 1
ATOM 682 O O . MET A 1 90 ? 11.987 -8.301 1.048 1.00 71.12 90 MET A O 1
ATOM 686 N N . HIS A 1 91 ? 11.466 -6.698 2.536 1.00 70.81 91 HIS A N 1
ATOM 687 C CA . HIS A 1 91 ? 12.522 -5.777 2.134 1.00 70.81 91 HIS A CA 1
ATOM 688 C C . HIS A 1 91 ? 13.910 -6.341 2.455 1.00 70.81 91 HIS A C 1
ATOM 690 O O . HIS A 1 91 ? 14.774 -6.323 1.597 1.00 70.81 91 HIS A O 1
ATOM 696 N N . GLN A 1 92 ? 14.114 -6.940 3.629 1.00 70.88 92 GLN A N 1
ATOM 697 C CA . GLN A 1 92 ? 15.375 -7.594 3.993 1.00 70.88 92 GLN A CA 1
ATOM 698 C C . GLN A 1 92 ? 15.717 -8.758 3.061 1.00 70.88 92 GLN A C 1
ATOM 700 O O . GLN A 1 92 ? 16.869 -8.886 2.657 1.00 70.88 92 GLN A O 1
ATOM 705 N N . ALA A 1 93 ? 14.732 -9.578 2.682 1.00 70.38 93 ALA A N 1
ATOM 706 C CA . ALA A 1 93 ? 14.934 -10.635 1.692 1.00 70.38 93 ALA A CA 1
ATOM 707 C C . ALA A 1 93 ? 15.348 -10.059 0.325 1.00 70.38 93 ALA A C 1
ATOM 709 O O . ALA A 1 93 ? 16.267 -10.571 -0.309 1.00 70.38 93 ALA A O 1
ATOM 710 N N . THR A 1 94 ? 14.724 -8.951 -0.086 1.00 68.38 94 THR A N 1
ATOM 711 C CA . THR A 1 94 ? 15.084 -8.208 -1.305 1.00 68.38 94 THR A CA 1
ATOM 712 C C . THR A 1 94 ? 16.508 -7.652 -1.231 1.00 68.38 94 THR A C 1
ATOM 714 O O . THR A 1 94 ? 17.328 -7.943 -2.095 1.00 68.38 94 THR A O 1
ATOM 717 N N . SER A 1 95 ? 16.838 -6.918 -0.166 1.00 68.44 95 SER A N 1
ATOM 718 C CA . SER A 1 95 ? 18.157 -6.311 0.028 1.00 68.44 95 SER A CA 1
ATOM 719 C C . SER A 1 95 ? 19.267 -7.349 0.173 1.00 68.44 95 SER A C 1
ATOM 721 O O . SER A 1 95 ? 20.403 -7.080 -0.203 1.00 68.44 95 SER A O 1
ATOM 723 N N . ALA A 1 96 ? 18.965 -8.534 0.709 1.00 70.75 96 ALA A N 1
ATOM 724 C CA . ALA A 1 96 ? 19.916 -9.637 0.741 1.00 70.75 96 ALA A CA 1
ATOM 725 C C . ALA A 1 96 ? 20.243 -10.117 -0.680 1.00 70.75 96 ALA A C 1
ATOM 727 O O . ALA A 1 96 ? 21.418 -10.235 -1.016 1.00 70.75 96 ALA A O 1
ATOM 728 N N . LEU A 1 97 ? 19.232 -10.330 -1.531 1.00 71.69 97 LEU A N 1
ATOM 729 C CA . LEU A 1 97 ? 19.438 -10.701 -2.938 1.00 71.69 97 LEU A CA 1
ATOM 730 C C . LEU A 1 97 ? 20.272 -9.647 -3.688 1.00 71.69 97 LEU A C 1
ATOM 732 O O . LEU A 1 97 ? 21.180 -10.007 -4.440 1.00 71.69 97 LEU A O 1
ATOM 736 N N . ASP A 1 98 ? 20.029 -8.364 -3.411 1.00 67.56 98 ASP A N 1
ATOM 737 C CA . ASP A 1 98 ? 20.826 -7.257 -3.951 1.00 67.56 98 ASP A CA 1
ATOM 738 C C . ASP A 1 98 ? 22.279 -7.282 -3.464 1.00 67.56 98 ASP A C 1
ATOM 740 O O . ASP A 1 98 ? 23.205 -7.144 -4.264 1.00 67.56 98 ASP A O 1
ATOM 744 N N . ALA A 1 99 ? 22.499 -7.493 -2.163 1.00 67.38 99 ALA A N 1
ATOM 745 C CA . ALA A 1 99 ? 23.835 -7.528 -1.569 1.00 67.38 99 ALA A CA 1
ATOM 746 C C . ALA A 1 99 ? 24.697 -8.680 -2.113 1.00 67.38 99 ALA A C 1
ATOM 748 O O . ALA A 1 99 ? 25.918 -8.550 -2.187 1.00 67.38 99 ALA A O 1
ATOM 749 N N . PHE A 1 100 ? 24.074 -9.786 -2.528 1.00 75.94 100 PHE A N 1
ATOM 750 C CA . PHE A 1 100 ? 24.763 -10.901 -3.183 1.00 75.94 100 PHE A CA 1
ATOM 751 C C . PHE A 1 100 ? 24.985 -10.692 -4.691 1.00 75.94 100 PHE A C 1
ATOM 753 O O . PHE A 1 100 ? 25.534 -11.577 -5.348 1.00 75.94 100 PHE A O 1
ATOM 760 N N . GLY A 1 101 ? 24.585 -9.544 -5.252 1.00 77.25 101 GLY A N 1
ATOM 761 C CA . GLY A 1 101 ? 24.768 -9.225 -6.669 1.00 77.25 101 GLY A CA 1
ATOM 762 C C . GLY A 1 101 ? 23.915 -10.083 -7.607 1.00 77.25 101 GLY A C 1
ATOM 763 O O . GLY A 1 101 ? 24.289 -10.282 -8.763 1.00 77.25 101 GLY A O 1
ATOM 764 N N . GLN A 1 102 ? 22.791 -10.624 -7.126 1.00 81.19 102 GLN A N 1
ATOM 765 C CA . GLN A 1 102 ? 21.925 -11.484 -7.930 1.00 81.19 102 GLN A CA 1
ATOM 766 C C . GLN A 1 102 ? 20.783 -10.687 -8.574 1.00 81.19 102 GLN A C 1
ATOM 768 O O . GLN A 1 102 ? 19.917 -10.120 -7.905 1.00 81.19 102 GLN A O 1
ATOM 773 N N . ALA A 1 103 ? 20.734 -10.697 -9.906 1.00 83.50 103 ALA A N 1
ATOM 774 C CA . ALA A 1 103 ? 19.585 -10.210 -10.661 1.00 83.50 103 ALA A CA 1
ATOM 775 C C . ALA A 1 103 ? 18.470 -11.273 -10.640 1.00 83.50 103 ALA A C 1
ATOM 777 O O . ALA A 1 103 ? 18.603 -12.319 -11.271 1.00 83.50 103 ALA A O 1
ATOM 778 N N . THR A 1 104 ? 17.381 -11.014 -9.908 1.00 83.31 104 THR A N 1
ATOM 779 C CA . THR A 1 104 ? 16.244 -11.943 -9.780 1.00 83.31 104 THR A CA 1
ATOM 780 C C . THR A 1 104 ? 14.941 -11.266 -10.184 1.00 83.31 104 THR A C 1
ATOM 782 O O . THR A 1 104 ? 14.694 -10.110 -9.837 1.00 83.31 104 THR A O 1
ATOM 785 N N . ILE A 1 105 ? 14.084 -12.013 -10.880 1.00 83.62 105 ILE A N 1
ATOM 786 C CA . ILE A 1 105 ? 12.725 -11.614 -11.254 1.00 83.62 105 ILE A CA 1
ATOM 787 C C . ILE A 1 105 ? 11.738 -12.696 -10.821 1.00 83.62 105 ILE A C 1
ATOM 789 O O . ILE A 1 105 ? 12.042 -13.887 -10.887 1.00 83.62 105 ILE A O 1
ATOM 793 N N . ALA A 1 106 ? 10.550 -12.285 -10.390 1.00 83.50 106 ALA A N 1
ATOM 794 C CA . ALA A 1 106 ? 9.440 -13.177 -10.089 1.00 83.50 106 ALA A CA 1
ATOM 795 C C . ALA A 1 106 ? 8.293 -12.897 -11.056 1.00 83.50 106 ALA A C 1
ATOM 797 O O . ALA A 1 106 ? 7.909 -11.743 -11.272 1.00 83.50 106 ALA A O 1
ATOM 798 N N . ILE A 1 107 ? 7.755 -13.966 -11.638 1.00 82.88 107 ILE A N 1
ATOM 799 C CA . ILE A 1 107 ? 6.787 -13.894 -12.732 1.00 82.88 107 ILE A CA 1
ATOM 800 C C . ILE A 1 107 ? 5.592 -14.771 -12.415 1.00 82.88 107 ILE A C 1
ATOM 802 O O . ILE A 1 107 ? 5.752 -15.865 -11.872 1.00 82.88 107 ILE A O 1
ATOM 806 N N . LEU A 1 108 ? 4.399 -14.317 -12.780 1.00 79.00 108 LEU A N 1
ATOM 807 C CA . LEU A 1 108 ? 3.230 -15.181 -12.814 1.00 79.00 108 LEU A CA 1
ATOM 808 C C . LEU A 1 108 ? 3.304 -16.050 -14.077 1.00 79.00 108 LEU A C 1
ATOM 810 O O . LEU A 1 108 ? 3.331 -15.510 -15.184 1.00 79.00 108 LEU A O 1
ATOM 814 N N . PRO A 1 109 ? 3.318 -17.391 -13.952 1.00 78.31 109 PRO A N 1
ATOM 815 C CA . PRO A 1 109 ? 3.404 -18.271 -15.118 1.00 78.31 109 PRO A CA 1
ATOM 816 C C . PRO A 1 109 ? 2.212 -18.132 -16.072 1.00 78.31 109 PRO A C 1
ATOM 818 O O . PRO A 1 109 ? 2.356 -18.337 -17.273 1.00 78.31 109 PRO A O 1
ATOM 821 N N . THR A 1 110 ? 1.041 -17.784 -15.536 1.00 77.69 110 THR A N 1
ATOM 822 C CA . THR A 1 110 ? -0.231 -17.757 -16.267 1.00 77.69 110 THR A CA 1
ATOM 823 C C . THR A 1 110 ? -0.283 -16.659 -17.325 1.00 77.69 110 THR A C 1
ATOM 825 O O . THR A 1 110 ? -0.710 -16.906 -18.449 1.00 77.69 110 THR A O 1
ATOM 828 N N . ASP A 1 111 ? 0.146 -15.450 -16.971 1.00 79.44 111 ASP A N 1
ATOM 829 C CA . ASP A 1 111 ? 0.044 -14.242 -17.799 1.00 79.44 111 ASP A CA 1
ATOM 830 C C . ASP A 1 111 ? 1.419 -13.624 -18.115 1.00 79.44 111 ASP A C 1
ATOM 832 O O . ASP A 1 111 ? 1.497 -12.567 -18.737 1.00 79.44 111 ASP A O 1
ATOM 836 N N . LYS A 1 112 ? 2.511 -14.295 -17.713 1.00 76.62 112 LYS A N 1
ATOM 837 C CA . LYS A 1 112 ? 3.910 -13.850 -17.873 1.00 76.62 112 LYS A CA 1
ATOM 838 C C . LYS A 1 112 ? 4.174 -12.477 -17.261 1.00 76.62 112 LYS A C 1
ATOM 840 O O . LYS A 1 112 ? 5.087 -11.754 -17.675 1.00 76.62 112 LYS A O 1
ATOM 845 N N . ARG A 1 113 ? 3.367 -12.119 -16.267 1.00 75.25 113 ARG A N 1
ATOM 846 C CA . ARG A 1 113 ? 3.436 -10.825 -15.623 1.00 75.25 113 ARG A CA 1
ATOM 847 C C . ARG A 1 113 ? 4.555 -10.821 -14.592 1.00 75.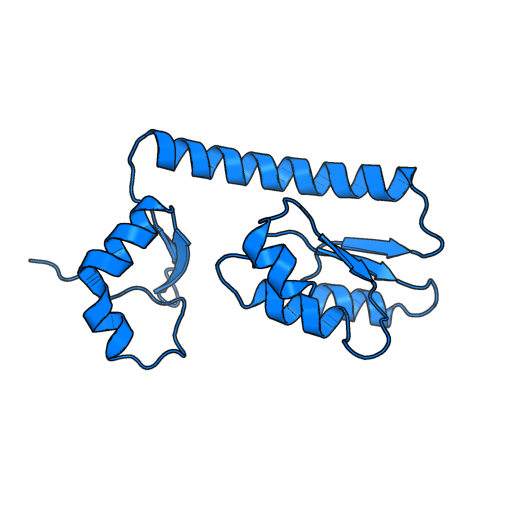25 113 ARG A C 1
ATOM 849 O O . ARG A 1 113 ? 4.551 -11.619 -13.658 1.00 75.25 113 ARG A O 1
ATOM 856 N N . LEU A 1 114 ? 5.518 -9.929 -14.765 1.00 76.25 114 LEU A N 1
ATOM 857 C CA . LEU A 1 114 ? 6.486 -9.542 -13.760 1.00 76.25 114 LEU A CA 1
ATOM 858 C C . LEU A 1 114 ? 5.747 -9.009 -12.532 1.00 76.25 114 LEU A C 1
ATOM 860 O O . LEU A 1 114 ? 5.142 -7.938 -12.563 1.00 76.25 114 LEU A O 1
ATOM 864 N N . VAL A 1 115 ? 5.821 -9.751 -11.435 1.00 78.44 115 VAL A N 1
ATOM 865 C CA . VAL A 1 115 ? 5.212 -9.341 -10.165 1.00 78.44 115 VAL A CA 1
ATOM 866 C C . VAL A 1 115 ? 6.210 -8.683 -9.230 1.00 78.44 115 VAL A C 1
ATOM 868 O O . VAL A 1 115 ? 5.812 -7.906 -8.363 1.00 78.44 115 VAL A O 1
ATOM 871 N N . TRP A 1 116 ? 7.500 -8.964 -9.409 1.00 77.62 116 TRP A N 1
ATOM 872 C CA . TRP A 1 116 ? 8.565 -8.381 -8.608 1.00 77.62 116 TRP A CA 1
ATOM 873 C C . TRP A 1 116 ? 9.926 -8.556 -9.293 1.00 77.62 116 TRP A C 1
ATOM 875 O O . TRP A 1 116 ? 10.127 -9.506 -10.049 1.00 77.62 116 TRP A O 1
ATOM 885 N N . GLN A 1 117 ? 10.868 -7.662 -9.005 1.00 82.62 117 GLN A N 1
ATOM 886 C CA . GLN A 1 117 ? 12.258 -7.764 -9.448 1.00 82.62 117 GLN A CA 1
ATOM 887 C C . GLN A 1 117 ? 13.203 -7.078 -8.464 1.00 82.62 117 GLN A C 1
ATOM 889 O O . GLN A 1 117 ? 12.799 -6.134 -7.778 1.00 82.62 117 GLN A O 1
ATOM 894 N N . THR A 1 118 ? 14.466 -7.501 -8.453 1.00 81.25 118 THR A N 1
ATOM 895 C CA . THR A 1 118 ? 15.536 -6.763 -7.773 1.00 81.25 118 THR A CA 1
ATOM 896 C C . THR A 1 118 ? 15.908 -5.475 -8.528 1.00 81.25 118 THR A C 1
ATOM 898 O O . THR A 1 118 ? 15.780 -5.425 -9.756 1.00 81.25 118 THR A O 1
ATOM 901 N N . PRO A 1 119 ? 16.411 -4.430 -7.842 1.00 78.94 119 PRO A N 1
ATOM 902 C CA . PRO A 1 119 ? 17.043 -3.267 -8.467 1.00 78.94 119 PRO A CA 1
ATOM 903 C C . PRO A 1 119 ? 18.073 -3.612 -9.548 1.00 78.94 119 PRO A C 1
ATOM 905 O O . PRO A 1 119 ? 18.039 -3.025 -10.629 1.00 78.94 119 PRO A O 1
ATOM 908 N N . LEU A 1 120 ? 18.946 -4.597 -9.302 1.00 81.88 120 LEU A N 1
ATOM 909 C CA . LEU A 1 120 ? 19.937 -5.020 -10.296 1.00 81.88 120 LEU 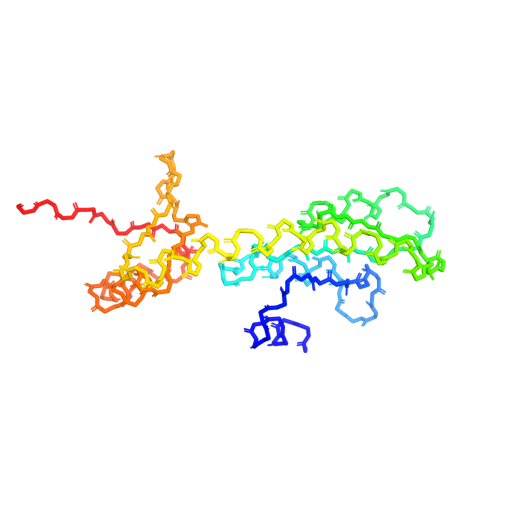A CA 1
ATOM 910 C C . LEU A 1 120 ? 19.274 -5.657 -11.528 1.00 81.88 120 LEU A C 1
ATOM 912 O O . LEU A 1 120 ? 19.661 -5.365 -12.658 1.00 81.88 120 LEU A O 1
ATOM 916 N N . ALA A 1 121 ? 18.234 -6.476 -11.329 1.00 84.50 121 ALA A N 1
ATOM 917 C CA . ALA A 1 121 ? 17.449 -7.013 -12.437 1.00 84.50 121 ALA A CA 1
ATOM 918 C C . ALA A 1 121 ? 16.742 -5.906 -13.231 1.00 84.50 121 ALA A C 1
ATOM 920 O O . ALA A 1 121 ? 16.756 -5.957 -14.458 1.00 84.50 121 ALA A O 1
ATOM 921 N N . LYS A 1 122 ? 16.192 -4.880 -12.561 1.00 82.06 122 LYS A N 1
ATOM 922 C CA . LYS A 1 122 ? 15.617 -3.697 -13.225 1.00 82.06 122 LYS A CA 1
ATOM 923 C C . LYS A 1 122 ? 16.652 -3.015 -14.117 1.00 82.06 122 LYS A C 1
ATOM 925 O O . LYS A 1 122 ? 16.378 -2.787 -15.290 1.00 82.06 122 LYS A O 1
ATOM 930 N N . GLN A 1 123 ? 17.842 -2.748 -13.577 1.00 82.25 123 GLN A N 1
ATOM 931 C CA . GLN A 1 123 ? 18.925 -2.104 -14.318 1.00 82.25 123 GLN A CA 1
ATOM 932 C C . GLN A 1 123 ? 19.320 -2.911 -15.560 1.00 82.25 123 GLN A C 1
ATOM 934 O O . GLN A 1 123 ? 19.469 -2.341 -16.637 1.00 82.25 123 GLN A O 1
ATOM 939 N N . TYR A 1 124 ? 19.464 -4.233 -15.438 1.00 85.56 124 TYR A N 1
ATOM 940 C CA . TYR A 1 124 ? 19.783 -5.086 -16.585 1.00 85.56 124 TYR A CA 1
ATOM 941 C C . TYR A 1 124 ? 18.644 -5.151 -17.600 1.00 85.56 124 TYR A C 1
ATOM 943 O O . TYR A 1 124 ? 18.901 -5.092 -18.801 1.00 85.56 124 TYR A O 1
ATOM 951 N N . LEU A 1 125 ? 17.391 -5.223 -17.152 1.00 84.19 125 LEU A N 1
ATOM 952 C CA . LEU A 1 125 ? 16.245 -5.196 -18.055 1.00 84.19 125 LEU A CA 1
ATOM 953 C C . LEU A 1 125 ? 16.182 -3.883 -18.841 1.00 84.19 125 LEU A C 1
ATOM 955 O O . LEU A 1 125 ? 16.010 -3.907 -20.054 1.00 84.19 125 LEU A O 1
ATOM 959 N N . GLU A 1 126 ? 16.397 -2.746 -18.187 1.00 81.81 126 GLU A N 1
ATOM 960 C CA . GLU A 1 126 ? 16.455 -1.447 -18.861 1.00 81.81 126 GLU A CA 1
ATOM 961 C C . GLU A 1 126 ? 17.655 -1.361 -19.813 1.00 81.81 126 GLU A C 1
ATOM 963 O O . GLU A 1 126 ? 17.503 -0.958 -20.961 1.00 81.81 126 GLU A O 1
ATOM 968 N N . GLN A 1 127 ? 18.841 -1.798 -19.391 1.00 82.56 127 GLN A N 1
ATOM 969 C CA . GLN A 1 127 ? 20.048 -1.711 -20.213 1.00 82.56 127 GLN A CA 1
ATOM 970 C C . GLN A 1 127 ? 19.988 -2.594 -21.467 1.00 82.56 127 GLN A C 1
ATOM 972 O O . GLN A 1 127 ? 20.411 -2.161 -22.538 1.00 82.56 127 GLN A O 1
ATOM 977 N N . TYR A 1 128 ? 19.500 -3.829 -21.342 1.00 83.44 128 TYR A N 1
ATOM 978 C CA . TYR A 1 128 ? 19.545 -4.816 -22.425 1.00 83.44 128 TYR A CA 1
ATOM 979 C C . TYR A 1 128 ? 18.228 -4.939 -23.200 1.00 83.44 128 TYR A C 1
ATOM 981 O O . TYR A 1 128 ? 18.238 -5.431 -24.327 1.00 83.44 128 TYR A O 1
ATOM 989 N N . PHE A 1 129 ? 17.105 -4.481 -22.637 1.00 77.00 129 PHE A N 1
ATOM 990 C CA . PHE A 1 129 ? 15.772 -4.628 -23.234 1.00 77.00 129 PHE A CA 1
ATOM 991 C C . PHE A 1 129 ? 14.997 -3.299 -23.361 1.00 77.00 129 PHE A C 1
ATOM 993 O O . PHE A 1 129 ? 13.805 -3.321 -23.674 1.00 77.00 129 PHE A O 1
ATOM 1000 N N . ALA A 1 130 ? 15.641 -2.132 -23.203 1.00 68.25 130 ALA A N 1
ATOM 1001 C CA . ALA A 1 130 ? 14.999 -0.823 -23.427 1.00 68.25 130 ALA A CA 1
ATOM 1002 C C . ALA A 1 130 ? 14.358 -0.685 -24.818 1.00 68.25 130 ALA A C 1
ATOM 1004 O O . ALA A 1 130 ? 13.268 -0.129 -24.946 1.00 68.25 130 ALA A O 1
ATOM 1005 N N . GLU A 1 131 ? 15.000 -1.209 -25.866 1.00 64.31 131 GLU A N 1
ATOM 1006 C CA . GLU A 1 131 ? 14.471 -1.137 -27.236 1.00 64.31 131 GLU A CA 1
ATOM 1007 C C . GLU A 1 131 ? 13.185 -1.953 -27.426 1.00 64.31 131 GLU A C 1
ATOM 1009 O O . GLU A 1 131 ? 12.333 -1.594 -28.242 1.00 64.31 131 GLU A O 1
ATOM 1014 N N . TRP A 1 132 ? 13.031 -3.039 -26.663 1.00 64.56 132 TRP A N 1
ATOM 1015 C CA . TRP A 1 132 ? 11.815 -3.849 -26.638 1.00 64.56 132 TRP A CA 1
ATOM 1016 C C . TRP A 1 132 ? 10.670 -3.077 -25.967 1.00 64.56 132 TRP A C 1
ATOM 1018 O O . TRP A 1 132 ? 9.610 -2.900 -26.570 1.00 64.56 132 TRP A O 1
ATOM 1028 N N . ALA A 1 133 ? 10.932 -2.489 -24.796 1.00 58.09 133 ALA A N 1
ATOM 1029 C CA . ALA A 1 133 ? 9.959 -1.667 -24.074 1.00 58.09 133 ALA A CA 1
ATOM 1030 C C . ALA A 1 133 ? 9.517 -0.413 -24.860 1.00 58.09 133 ALA A C 1
ATOM 1032 O O . ALA A 1 133 ? 8.392 0.057 -24.702 1.00 58.09 133 ALA A 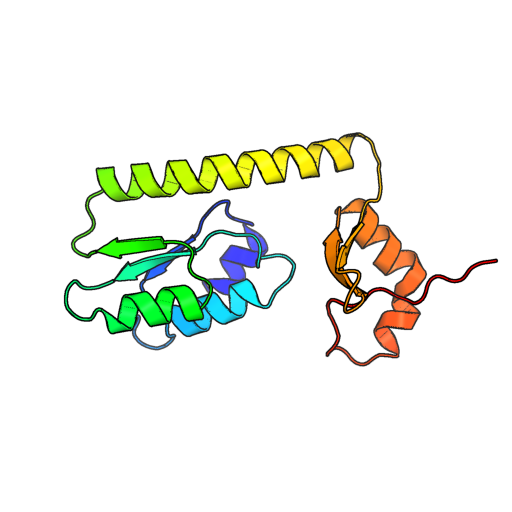O 1
ATOM 1033 N N . ALA A 1 134 ? 10.379 0.129 -25.728 1.00 58.47 134 ALA A N 1
ATOM 1034 C CA . ALA A 1 134 ? 10.062 1.288 -26.564 1.00 58.47 134 ALA A CA 1
ATOM 1035 C C . ALA A 1 134 ? 9.127 0.967 -27.749 1.00 58.47 134 ALA A C 1
ATOM 1037 O O . ALA A 1 134 ? 8.409 1.853 -28.215 1.00 58.47 134 ALA A O 1
ATOM 1038 N N . LYS A 1 135 ? 9.126 -0.278 -28.252 1.00 57.34 135 LYS A N 1
ATOM 1039 C CA . LYS A 1 135 ? 8.268 -0.716 -29.374 1.00 57.34 135 LYS A CA 1
ATOM 1040 C C . LYS A 1 135 ? 6.864 -1.115 -28.928 1.00 57.34 135 LYS A C 1
ATOM 1042 O O . LYS A 1 135 ? 5.911 -0.968 -29.691 1.00 57.34 135 LYS A O 1
ATOM 1047 N N . GLU A 1 136 ? 6.727 -1.588 -27.699 1.00 54.38 136 GLU A N 1
ATOM 1048 C CA . GLU A 1 136 ? 5.459 -1.996 -27.102 1.00 54.38 136 GLU A CA 1
ATOM 1049 C C . GLU A 1 136 ? 4.943 -0.852 -26.225 1.00 54.38 136 GLU A C 1
ATOM 1051 O O . GLU A 1 136 ? 5.194 -0.788 -25.027 1.00 54.38 136 GLU A O 1
ATOM 1056 N N . ALA A 1 137 ? 4.281 0.115 -26.865 1.00 40.34 137 ALA A N 1
ATOM 1057 C CA . ALA A 1 137 ? 3.811 1.365 -26.273 1.00 40.34 137 ALA A CA 1
ATOM 1058 C C . ALA A 1 137 ? 3.208 1.197 -24.863 1.00 40.34 137 ALA A C 1
ATOM 1060 O O . ALA A 1 137 ? 2.069 0.770 -24.741 1.00 40.34 137 ALA A O 1
ATOM 1061 N N . TYR A 1 138 ? 3.984 1.547 -23.827 1.00 39.38 138 TYR A N 1
ATOM 1062 C CA . TYR A 1 138 ? 3.646 2.055 -22.481 1.00 39.38 138 TYR A CA 1
ATOM 1063 C C . TYR A 1 138 ? 2.251 1.734 -21.878 1.00 39.38 138 TYR A C 1
ATOM 1065 O O . TYR A 1 138 ? 1.675 2.548 -21.160 1.00 39.38 138 TYR A O 1
ATOM 1073 N N . SER A 1 139 ? 1.685 0.557 -22.139 1.00 37.62 139 SER A N 1
ATOM 1074 C CA . SER A 1 139 ? 0.466 0.040 -21.497 1.00 37.62 139 SER A CA 1
ATOM 1075 C C . SER A 1 139 ? 0.670 -1.355 -20.906 1.00 37.62 139 SER A C 1
ATOM 1077 O O . SER A 1 139 ? -0.252 -1.914 -20.321 1.00 37.62 139 SER A O 1
ATOM 1079 N N . ALA A 1 140 ? 1.878 -1.909 -21.027 1.00 41.66 140 ALA A N 1
ATOM 1080 C CA . ALA A 1 140 ? 2.252 -3.236 -20.552 1.00 41.66 140 ALA A CA 1
ATOM 1081 C C . ALA A 1 140 ? 3.407 -3.170 -19.538 1.00 41.66 140 ALA A C 1
ATOM 1083 O O . ALA A 1 140 ? 4.300 -4.015 -19.541 1.00 41.66 140 ALA A O 1
ATOM 1084 N N . VAL A 1 141 ? 3.410 -2.153 -18.662 1.00 44.81 141 VAL A N 1
ATOM 1085 C CA . VAL A 1 141 ? 4.363 -2.040 -17.542 1.00 44.81 141 VAL A CA 1
ATOM 1086 C C . VAL A 1 141 ? 4.035 -3.126 -16.525 1.00 44.81 141 VAL A C 1
ATOM 1088 O O . VAL A 1 141 ? 3.401 -2.838 -15.516 1.00 44.81 141 VAL A O 1
ATOM 1091 N N . GLN A 1 142 ? 4.360 -4.377 -16.861 1.00 56.25 142 GLN A N 1
ATOM 1092 C CA . GLN A 1 142 ? 4.329 -5.564 -16.011 1.00 56.25 142 GLN A CA 1
ATOM 1093 C C . GLN A 1 142 ? 4.528 -6.880 -16.789 1.00 56.25 142 GLN A C 1
ATOM 1095 O O . GLN A 1 142 ? 4.528 -7.909 -16.144 1.00 56.25 142 GLN A O 1
ATOM 1100 N N . THR A 1 143 ? 4.706 -6.941 -18.111 1.00 56.53 143 THR A N 1
ATOM 1101 C CA . THR A 1 143 ? 5.039 -8.214 -18.805 1.00 56.53 143 THR A CA 1
ATOM 1102 C C . THR A 1 143 ? 6.530 -8.300 -19.116 1.00 56.53 143 THR A C 1
ATOM 1104 O O . THR A 1 143 ? 7.151 -7.278 -19.374 1.00 56.53 143 THR A O 1
ATOM 1107 N N . LEU A 1 144 ? 7.130 -9.492 -19.051 1.00 61.72 144 LEU A N 1
ATOM 1108 C CA . LEU A 1 144 ? 8.544 -9.675 -19.409 1.00 61.72 144 LEU A CA 1
ATOM 1109 C C . LEU A 1 144 ? 8.758 -9.824 -20.921 1.00 61.72 144 LEU A C 1
ATOM 1111 O O . LEU A 1 144 ? 7.881 -10.370 -21.599 1.00 61.72 144 LEU A O 1
ATOM 1115 N N . PRO A 1 145 ? 9.949 -9.450 -21.431 1.00 62.44 145 PRO A N 1
ATOM 1116 C CA . PRO A 1 145 ? 10.335 -9.743 -22.801 1.00 62.44 145 PRO A CA 1
ATOM 1117 C C . PRO A 1 145 ? 10.344 -11.256 -23.070 1.00 62.44 145 PRO A C 1
ATOM 1119 O O . PRO A 1 145 ? 10.641 -12.055 -22.173 1.00 62.44 145 PRO A O 1
ATOM 1122 N N . PRO A 1 146 ? 10.045 -11.682 -24.310 1.00 58.94 146 PRO A N 1
ATOM 1123 C CA . PRO A 1 146 ? 10.208 -13.073 -24.704 1.00 58.94 146 PRO A CA 1
ATOM 1124 C C . PRO A 1 146 ? 11.678 -13.496 -24.552 1.00 58.94 146 PRO A C 1
ATOM 1126 O O . PRO A 1 146 ? 12.581 -12.832 -25.053 1.00 58.94 146 PRO A O 1
ATOM 1129 N N . MET A 1 147 ? 11.912 -14.612 -23.853 1.00 60.91 147 MET A N 1
ATOM 1130 C CA . MET A 1 147 ? 13.248 -15.186 -23.658 1.00 60.91 147 MET A CA 1
ATOM 1131 C C . MET A 1 147 ? 13.858 -15.548 -25.019 1.00 60.91 147 MET A C 1
ATOM 1133 O O . MET A 1 147 ? 13.360 -16.443 -25.706 1.00 60.91 147 MET A O 1
ATOM 1137 N N . ILE A 1 148 ? 14.932 -14.857 -25.406 1.00 50.00 148 ILE A N 1
ATOM 1138 C CA . ILE A 1 148 ? 15.727 -15.206 -26.586 1.00 50.00 148 ILE A CA 1
ATOM 1139 C C . ILE A 1 148 ? 16.644 -16.358 -26.172 1.00 50.00 148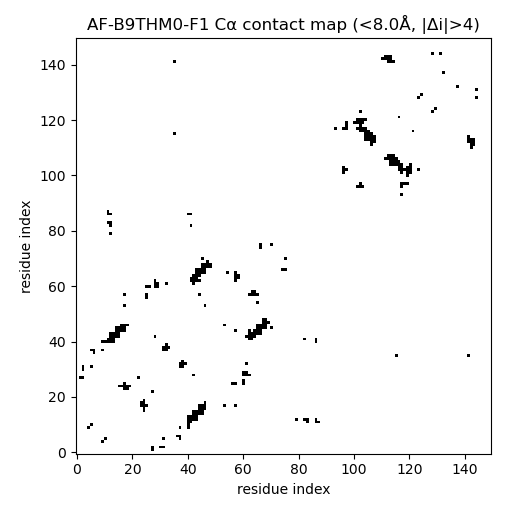 ILE A C 1
ATOM 1141 O O . ILE A 1 148 ? 17.663 -16.145 -25.521 1.00 50.00 148 ILE A O 1
ATOM 1145 N N . TYR A 1 149 ? 16.263 -17.586 -26.514 1.00 38.28 149 TYR A N 1
ATOM 1146 C CA . TYR A 1 149 ? 17.175 -18.724 -26.442 1.00 38.28 149 TYR A CA 1
ATOM 1147 C C . TYR A 1 149 ? 18.120 -18.642 -27.651 1.00 38.28 149 TYR A C 1
ATOM 1149 O O . TYR A 1 149 ? 17.666 -18.809 -28.783 1.00 38.28 149 TYR A O 1
ATOM 1157 N N . GLN A 1 150 ? 19.397 -18.323 -27.411 1.00 38.25 150 GLN A N 1
ATOM 1158 C CA . GLN A 1 150 ? 20.495 -18.576 -28.356 1.00 38.25 150 GLN A CA 1
ATOM 1159 C C . GLN A 1 150 ? 21.174 -19.897 -28.011 1.00 38.25 150 GLN A C 1
ATOM 1161 O O . GLN A 1 150 ? 21.327 -20.167 -26.797 1.00 38.25 150 GLN A O 1
#

Foldseek 3Di:
DVLVCCLVVVDQEAEFEQDDPPDGSLNVLLVLCVDLSRVLHAYEYEDEPDDPVSVVSCVVSVHPYYAYPVGDPVVVVVVSVVSSVVSVVVVVVLVVCVVVVHWDWDADPVQQWTNDTHPSVVVCCCVPPVVVCVVVPDPRVTHHDDDDDD

pLDDT: mean 75.34, std 12.67, range [37.62, 91.19]

Solvent-accessible surface area (backbone atoms only — not comparable to full-atom values): 8762 Å² total; per-residue (Å²): 107,69,69,60,49,45,70,74,62,63,51,59,57,43,84,40,54,44,80,43,91,92,59,49,30,42,63,50,38,39,55,40,51,71,35,86,93,41,40,83,43,47,32,30,34,39,37,69,82,83,47,74,65,58,56,56,48,36,46,75,25,63,32,77,49,74,45,55,52,84,76,51,69,71,59,52,51,54,54,50,49,59,50,33,56,54,42,50,53,55,46,50,56,49,52,49,41,52,74,71,71,48,65,43,75,42,64,41,85,90,76,45,29,49,76,45,65,34,72,61,29,50,52,49,47,50,73,77,39,43,73,58,56,66,72,54,72,89,76,59,95,40,56,62,78,83,83,80,85,128

Sequence (150 aa):
MALQVAHLMQPHVILMDAMMPGLDGFATCRRIKAAAETQHIPVIFMTGLTEIEHVTMAFDAGGVDYVTKPVRPAEVLARLKAHVQNATKMHQATSALDAFGQATIAILPTDKRLVWQTPLAKQYLEQYFAEWAAKEAYSAVQTLPPMIYQ

Mean predicted aligned error: 11.63 Å

Nearest PDB structures (foldseek):
  3t6k-assembly2_B  TM=9.420E-01  e=4.218E-07  Chloroflexus aurantiacus J-10-fl
  2v0n-assembly1_B  TM=8.442E-01  e=1.115E-07  Caulobacter vibrioides CB15
  3bre-assembly1_B  TM=7.758E-01  e=7.159E-08  Pseudomonas aeruginosa PAO1
  3i5a-assembly1_A  TM=7.562E-01  e=1.115E-07  Pseudomonas syringae pv. tomato str. DC3000
  5wq0-assembly4_D  TM=9.200E-01  e=2.281E-05  Paenisporosarcina sp. TG-14

InterPro domains:
  IPR001789 Signal transduction response regulator, receiver domain [PF00072] (2-80)
  IPR001789 Signal transduction response regulator, receiver domain [PS50110] (1-84)
  IPR001789 Signal transduction response regulator, receiver domain [SM00448] (1-80)
  IPR011006 CheY-like superfamily [SSF52172] (2-96)
  IPR039420 Transcriptional regulatory protein WalR-like [PTHR48111] (3-114)

=== Feature glossary ===
The record interleaves many kinds of information about one protein. Here is each kind framed as the question it answers.

Q: Are the domains correctly placed relative to each other?
A: Predicted aligned error is AlphaFold's pairwise confidence. Unlike pLDDT (per-residue), PAE is per-residue-pair and captures whether two parts of the structure are correctly placed relative to each other. Units are ångströms of expected positional error.

Q: Which residues are in helices, strands, or loops?
A: Eight-state secondary structure (DSSP): H is the canonical α-helix, G the tighter 3₁₀-helix, I the wider π-helix; E/B are β-structure, T and S are turns and bends, and '-' is everything else. DSSP derives these from the pattern of main-chain N–H···O=C hydrogen bonds, not from the sequence.

Q: What if only a Cα trace is available?
A: P-SEA three-state annotation labels each residue as helix, strand, or coil based purely on the geometry of the Cα trace. It serves as a fallback when the full backbone (and thus DSSP) is unavailable.

Q: What are the backbone torsion angles?
A: φ (phi) and ψ (psi) are the two rotatable backbone dihedrals per residue: φ is the C(i-1)–N–Cα–C torsion, ψ is the N–Cα–C–N(i+1) torsion, both in degrees on (−180°, 180°]. α-helical residues cluster near (−60°, −45°); β-strand residues near (−120°, +130°). A Ramachandran plot is simply a scatter of (φ, ψ) for every residue.

Q: What known structures does this most resemble?
A: Structural nearest neighbors (via Foldseek easy-search vs the PDB). Reported per hit: target PDB id, E-value, and alignment TM-score. A TM-score above ~0.5 is the conventional threshold for 'same fold'.

Q: What family and function is it annotated with?
A: Database cross-references. InterPro integrates a dozen domain/family signature databases into unified entries with residue-range hits. GO terms attach function/process/location labels with evidence codes. CATH codes position the fold in a four-level structural taxonomy. Organism is the NCBI-taxonomy species name.

Q: Which residues are buried vs exposed?
A: Solvent accessibility: the surface area of each residue that a 1.4 Å water probe can touch, in Å². When only backbone atoms are present the absolute values are lower than full-atom SASA (side chains contribute most of the area) and are flagged as backbone-only.

Q: What do the diagnostic plots show?
A: Three diagnostic plots accompany the record. The Cα contact map visualizes the tertiary structure as a 2D adjacency matrix (8 Å cutoff, sequence-local contacts suppressed). The Ramachandran plot shows the distribution of backbone (φ, ψ) torsions, with points in the α and β basins reflecting secondary structure content. The PAE plot shows AlphaFold's inter-residue confidence as a color matrix.

Q: What is the amino-acid chain?
A: The amino-acid sequence is the protein's primary structure: the linear order of residues from the N-terminus to the C-terminus, written in one-letter code. Everything else here — the 3D coordinates, the secondary structure, the domain annotations — is ultimately a consequence of this string.

Q: What do the rendered images show?
A: The six renders are orthographic views along the three Cartesian axes in both directions. Representation (cartoon, sticks, or surface) and color scheme (sequence-rainbow or by-chain) vary across proteins so the training set covers all the common visualization conventions.

Q: Where is each backbone atom in 3D?
A: The mmCIF table is the protein's shape written out atom by atom. For each backbone N, Cα, C, and carbonyl O, it records an (x, y, z) coordinate triple in Å plus the residue type, chain letter, and residue numbe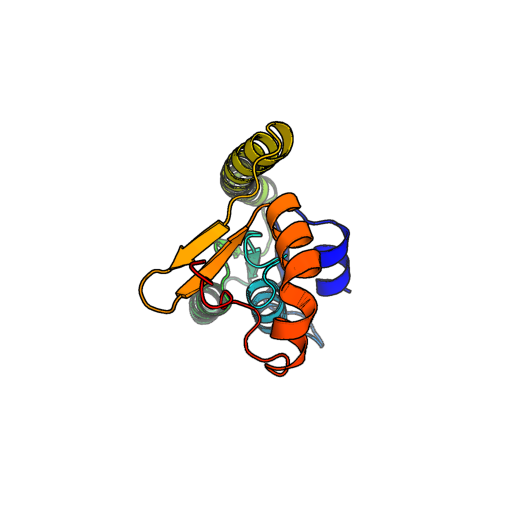r.

Q: How mobile is each atom in the crystal?
A: For experimental (PDB) structures, the B-factor (temperature factor) quantifies the positional spread of each atom in the crystal — a combination of thermal vibration and static disorder — in units of Å². High B-factors mark flexible loops or poorly resolved regions; low B-factors mark the rigid, well-ordered core.

Q: How big and how compact is the whole molecule?
A: Three whole-structure scalars: the radius of gyration (RMS distance of Cα from centroid, in Å), the count of Cα–Cα contacts (pairs closer than 8 Å and separated by more than four residues in sequence — i.e. tertiary, not local, contacts), and the bounding-box dimensions. Together they distinguish compact globular folds from extended fibres or disordered chains.

Q: What does the local fold look like, residue by residue?
A: A 3Di character summarizes, for each residue, the relative orientation of the Cα frame of its nearest spatial neighbor. Because it encodes fold topology rather than chemistry, 3Di alignments detect remote structural similarity that sequence alignment misses.

Q: How confident is the AlphaFold model at each residue?
A: For AlphaFold models, the B-factor field carries pLDDT — the model's own estimate of local accuracy on a 0–100 scale. Regions with pLDDT<50 should be treated as essentially unmodeled; they often correspond to intrinsically disordered segments.